Protein AF-A0A1C3XU85-F1 (afdb_monomer_lite)

Structure (mmCIF, N/CA/C/O backbone):
data_AF-A0A1C3XU85-F1
#
_entry.id   AF-A0A1C3XU85-F1
#
loop_
_atom_site.group_PDB
_atom_site.id
_atom_site.type_symbol
_atom_site.label_atom_id
_atom_site.label_alt_id
_atom_site.label_comp_id
_atom_site.label_asym_id
_atom_site.label_entity_id
_atom_site.label_seq_id
_atom_site.pdbx_PDB_ins_code
_atom_site.Cartn_x
_atom_site.Cartn_y
_atom_site.Cartn_z
_atom_site.occupancy
_atom_site.B_iso_or_equiv
_atom_site.auth_seq_id
_atom_site.auth_comp_id
_atom_site.auth_asym_id
_atom_site.auth_atom_id
_atom_site.pdbx_PDB_model_num
ATOM 1 N N . LYS A 1 1 ? 25.027 -16.346 -48.596 1.00 79.69 1 LYS A N 1
ATOM 2 C CA . LYS A 1 1 ? 24.834 -16.281 -47.128 1.00 79.69 1 LYS A CA 1
ATOM 3 C C . LYS A 1 1 ? 25.729 -15.177 -46.593 1.00 79.69 1 LYS A C 1
ATOM 5 O O . LYS A 1 1 ? 26.902 -15.163 -46.954 1.00 79.69 1 LYS A O 1
ATOM 10 N N . LEU A 1 2 ? 25.173 -14.253 -45.811 1.00 86.25 2 LEU A N 1
ATOM 11 C CA . LEU A 1 2 ? 25.972 -13.276 -45.077 1.00 86.25 2 LEU A CA 1
ATOM 12 C C . LEU A 1 2 ? 26.592 -13.961 -43.859 1.00 86.25 2 LEU A C 1
ATOM 14 O O . LEU A 1 2 ? 25.938 -14.757 -43.186 1.00 86.25 2 LEU A O 1
ATOM 18 N N . THR A 1 3 ? 27.862 -13.676 -43.616 1.00 86.00 3 THR A N 1
ATOM 19 C CA . THR A 1 3 ? 28.604 -14.120 -42.439 1.00 86.00 3 THR A CA 1
ATOM 20 C C . THR A 1 3 ? 29.067 -12.902 -41.663 1.00 86.00 3 THR A C 1
ATOM 22 O O . THR A 1 3 ? 29.549 -11.938 -42.267 1.00 86.00 3 THR A O 1
ATOM 25 N N . LEU A 1 4 ? 28.914 -12.963 -40.345 1.00 87.00 4 LEU A N 1
ATOM 26 C CA . LEU A 1 4 ? 29.416 -11.960 -39.420 1.00 87.00 4 LEU A CA 1
ATOM 27 C C . LEU A 1 4 ? 30.897 -12.222 -39.148 1.00 87.00 4 LEU A C 1
ATOM 29 O O . LEU A 1 4 ? 31.307 -13.359 -38.911 1.00 87.00 4 LEU A O 1
ATOM 33 N N . ARG A 1 5 ? 31.697 -11.165 -39.210 1.00 84.12 5 ARG A N 1
ATOM 34 C CA . ARG A 1 5 ? 33.089 -11.144 -38.771 1.00 84.12 5 ARG A CA 1
ATOM 35 C C . ARG A 1 5 ? 33.289 -9.928 -37.889 1.00 84.12 5 ARG A C 1
ATOM 37 O O . ARG A 1 5 ? 32.639 -8.913 -38.108 1.00 84.12 5 ARG A O 1
ATOM 44 N N . TYR A 1 6 ? 34.213 -10.019 -36.950 1.00 85.44 6 TYR A N 1
ATOM 45 C CA . TYR A 1 6 ? 34.612 -8.882 -36.138 1.00 85.44 6 TYR A CA 1
ATOM 46 C C . TYR A 1 6 ? 36.017 -8.429 -36.523 1.00 85.44 6 TYR A C 1
ATOM 48 O O . TYR A 1 6 ? 36.840 -9.230 -36.967 1.00 85.44 6 TYR A O 1
ATOM 56 N N . SER A 1 7 ? 36.254 -7.125 -36.438 1.00 81.56 7 SER A N 1
ATOM 57 C CA . SER A 1 7 ? 37.493 -6.475 -36.868 1.00 81.56 7 SER A CA 1
ATOM 58 C C . SER A 1 7 ? 37.782 -5.236 -36.011 1.00 81.56 7 SER A C 1
ATOM 60 O O . SER A 1 7 ? 37.009 -4.921 -35.109 1.00 81.56 7 SER A O 1
ATOM 62 N N . GLY A 1 8 ? 38.876 -4.522 -36.292 1.00 76.25 8 GLY A N 1
ATOM 63 C CA . GLY A 1 8 ? 39.270 -3.314 -35.555 1.00 76.25 8 GLY A CA 1
ATOM 64 C C . GLY A 1 8 ? 40.154 -3.600 -34.339 1.00 76.25 8 GLY A C 1
ATOM 65 O O . GLY A 1 8 ? 40.572 -4.738 -34.121 1.00 76.25 8 GLY A O 1
ATOM 66 N N . MET A 1 9 ? 40.463 -2.557 -33.563 1.00 65.62 9 MET A N 1
ATOM 67 C CA . MET A 1 9 ? 41.229 -2.707 -32.322 1.00 65.62 9 MET A CA 1
ATOM 68 C C . MET A 1 9 ? 40.412 -3.585 -31.361 1.00 65.62 9 MET A C 1
ATOM 70 O O . MET A 1 9 ? 39.220 -3.353 -31.177 1.00 65.62 9 MET A O 1
ATOM 74 N N . GLU A 1 10 ? 41.030 -4.654 -30.857 1.00 78.56 10 GLU A N 1
ATOM 75 C CA . GLU A 1 10 ? 40.409 -5.666 -29.983 1.00 78.56 10 GLU A CA 1
ATOM 76 C C . GLU A 1 10 ? 39.285 -6.534 -30.600 1.00 78.56 10 GLU A C 1
ATOM 78 O O . GLU A 1 10 ? 38.657 -7.295 -29.877 1.00 78.56 10 GLU A O 1
ATOM 83 N N . ASN A 1 11 ? 39.057 -6.517 -31.923 1.00 79.38 11 ASN A N 1
ATOM 84 C CA . ASN A 1 11 ? 38.016 -7.321 -32.599 1.00 79.38 11 ASN A CA 1
ATOM 85 C C . ASN A 1 11 ? 36.572 -7.065 -32.112 1.00 79.38 11 ASN A C 1
ATOM 87 O O . ASN A 1 11 ? 35.773 -7.996 -32.043 1.00 79.38 11 ASN A O 1
ATOM 91 N N . HIS A 1 12 ? 36.205 -5.814 -31.831 1.00 81.12 12 HIS A N 1
ATOM 92 C CA . HIS A 1 12 ? 34.843 -5.470 -31.391 1.00 81.12 12 HIS A CA 1
ATOM 93 C C . HIS A 1 12 ? 33.956 -4.850 -32.481 1.00 81.12 12 HIS A C 1
ATOM 95 O O . HIS A 1 12 ? 32.769 -4.647 -32.251 1.00 81.12 12 HIS A O 1
ATOM 101 N N . ILE A 1 13 ? 34.472 -4.573 -33.686 1.00 83.00 13 ILE A N 1
ATOM 102 C CA . ILE A 1 13 ? 33.687 -3.914 -34.743 1.00 83.00 13 ILE A CA 1
ATOM 103 C C . ILE A 1 13 ? 33.047 -4.967 -35.662 1.00 83.00 13 ILE A C 1
ATOM 105 O O . ILE A 1 13 ? 33.776 -5.606 -36.437 1.00 83.00 13 ILE A O 1
ATOM 109 N N . PRO A 1 14 ? 31.710 -5.146 -35.633 1.00 88.56 14 PRO A N 1
ATOM 110 C CA . PRO A 1 14 ? 31.025 -6.117 -36.476 1.00 88.56 14 PRO A CA 1
ATOM 111 C C . PRO A 1 14 ? 31.086 -5.716 -37.953 1.00 88.56 14 PRO A C 1
ATOM 113 O O . PRO A 1 14 ? 30.990 -4.545 -38.327 1.00 88.56 14 PRO A O 1
ATOM 116 N N . ARG A 1 15 ? 31.215 -6.710 -38.830 1.00 88.12 15 ARG A N 1
ATOM 117 C CA . ARG A 1 15 ? 31.188 -6.564 -40.285 1.00 88.12 15 ARG A CA 1
ATOM 118 C C . ARG A 1 15 ? 30.460 -7.743 -40.912 1.00 88.12 15 ARG A C 1
ATOM 120 O O . ARG A 1 15 ? 30.843 -8.899 -40.734 1.00 88.12 15 ARG A O 1
ATOM 127 N N . TYR A 1 16 ? 29.450 -7.446 -41.716 1.00 87.44 16 TYR A N 1
ATOM 128 C CA . TYR A 1 16 ? 28.737 -8.448 -42.495 1.00 87.44 16 TYR A CA 1
ATOM 129 C C . TYR A 1 16 ? 29.360 -8.542 -43.880 1.00 87.44 16 TYR A C 1
ATOM 131 O O . TYR A 1 16 ? 29.604 -7.535 -44.544 1.00 87.44 16 TYR A O 1
ATOM 139 N N . SER A 1 17 ? 29.635 -9.761 -44.332 1.00 88.38 17 SER A N 1
ATOM 140 C CA . SER A 1 17 ? 30.162 -10.002 -45.676 1.00 88.38 17 SER A CA 1
ATOM 141 C C . SER A 1 17 ? 29.571 -11.263 -46.280 1.00 88.38 17 SER A C 1
ATOM 143 O O . SER A 1 17 ? 29.308 -12.245 -45.584 1.00 88.38 17 SER A O 1
ATOM 145 N N . CYS A 1 18 ? 29.352 -11.250 -47.591 1.00 87.62 18 CYS A N 1
ATOM 146 C CA . CYS A 1 18 ? 29.046 -12.466 -48.326 1.00 87.62 18 CYS A CA 1
ATOM 147 C C . CYS A 1 18 ? 30.351 -13.218 -48.605 1.00 87.62 18 CYS A C 1
ATOM 149 O O . CYS A 1 18 ? 31.224 -12.734 -49.327 1.00 87.62 18 CYS A O 1
ATOM 151 N N . SER A 1 19 ? 30.480 -14.421 -48.053 1.00 81.81 19 SER A N 1
ATOM 152 C CA . SER A 1 19 ? 31.646 -15.285 -48.262 1.00 81.81 19 SER A CA 1
ATOM 153 C C . SER A 1 19 ? 31.502 -16.225 -49.463 1.00 81.81 19 SER A C 1
ATOM 155 O O . SER A 1 19 ? 32.457 -16.911 -49.798 1.00 81.81 19 SER A O 1
ATOM 157 N N . ARG A 1 20 ? 30.338 -16.256 -50.130 1.00 81.12 20 ARG A N 1
ATOM 158 C CA . ARG A 1 20 ? 30.001 -17.248 -51.169 1.00 81.12 20 ARG A CA 1
ATOM 159 C C . ARG A 1 20 ? 31.004 -17.257 -52.333 1.00 81.12 20 ARG A C 1
ATOM 161 O O . ARG A 1 20 ? 31.646 -18.269 -52.556 1.00 81.12 20 ARG A O 1
ATOM 168 N N . ALA A 1 21 ? 31.193 -16.128 -53.021 1.00 75.69 21 ALA A N 1
ATOM 169 C CA . ALA A 1 21 ? 32.119 -16.052 -54.161 1.00 75.69 21 ALA A CA 1
ATOM 170 C C . ALA A 1 21 ? 33.592 -16.253 -53.767 1.00 75.69 21 ALA A C 1
ATOM 172 O O . ALA A 1 21 ? 34.373 -16.787 -54.553 1.00 75.69 21 ALA A O 1
ATOM 173 N N . TRP A 1 22 ? 33.950 -15.864 -52.542 1.00 75.94 22 TRP A N 1
ATOM 174 C CA . TRP A 1 22 ? 35.288 -16.071 -51.996 1.00 75.94 22 TRP A CA 1
ATOM 175 C C . TRP A 1 22 ? 35.569 -17.551 -51.706 1.00 75.94 22 TRP A C 1
ATOM 177 O O . TRP A 1 22 ? 36.624 -18.051 -52.074 1.00 75.94 22 TRP A O 1
ATOM 187 N N . MET A 1 23 ? 34.616 -18.270 -51.106 1.00 78.81 23 MET A N 1
ATOM 188 C CA . MET A 1 23 ? 34.759 -19.700 -50.807 1.00 78.81 23 MET A CA 1
ATOM 189 C C . MET A 1 23 ? 34.657 -20.574 -52.057 1.00 78.81 23 MET A C 1
ATOM 191 O O . MET A 1 23 ? 35.396 -21.543 -52.172 1.00 78.81 23 MET A O 1
ATOM 195 N N . ASP A 1 24 ? 33.754 -20.235 -52.978 1.00 79.81 24 ASP A N 1
ATOM 196 C CA . ASP A 1 24 ? 33.467 -21.091 -54.129 1.00 79.81 24 ASP A CA 1
ATOM 197 C C . ASP A 1 24 ? 34.534 -20.938 -55.236 1.00 79.81 24 ASP A C 1
ATOM 199 O O . ASP A 1 24 ? 34.832 -21.913 -55.914 1.00 79.81 24 ASP A O 1
ATOM 203 N N . ASN A 1 25 ? 35.134 -19.747 -55.416 1.00 78.62 25 ASN A N 1
ATOM 204 C CA . ASN A 1 25 ? 36.043 -19.472 -56.546 1.00 78.62 25 ASN A CA 1
ATOM 205 C C . ASN A 1 25 ? 37.256 -18.574 -56.211 1.00 78.62 25 ASN A C 1
ATOM 207 O O . ASN A 1 25 ? 37.907 -18.070 -57.124 1.00 78.62 25 ASN A O 1
ATOM 211 N N . GLY A 1 26 ? 37.538 -18.282 -54.933 1.00 76.56 26 GLY A N 1
ATOM 212 C CA . GLY A 1 26 ? 38.604 -17.339 -54.548 1.00 76.56 26 GLY A CA 1
ATOM 213 C C . GLY A 1 26 ? 38.349 -15.885 -54.979 1.00 76.56 26 GLY A C 1
ATOM 214 O O . GLY A 1 26 ? 39.263 -15.064 -54.966 1.00 76.56 26 GLY A O 1
ATOM 215 N N . GLY A 1 27 ? 37.115 -15.564 -55.381 1.00 76.75 27 GLY A N 1
ATOM 216 C CA . GLY A 1 27 ? 36.731 -14.250 -55.890 1.00 76.75 27 GLY A CA 1
ATOM 217 C C . GLY A 1 27 ? 36.539 -13.199 -54.794 1.00 76.75 27 GLY A C 1
ATOM 218 O O . GLY A 1 27 ? 36.542 -13.492 -53.597 1.00 76.75 27 GLY A O 1
ATOM 219 N N . ALA A 1 28 ? 36.326 -11.948 -55.207 1.00 76.00 28 ALA A N 1
ATOM 220 C CA . ALA A 1 28 ? 36.016 -10.860 -54.284 1.00 76.00 28 ALA A CA 1
ATOM 221 C C . ALA A 1 28 ? 34.685 -11.093 -53.541 1.00 76.00 28 ALA A C 1
ATOM 223 O O . ALA A 1 28 ? 33.773 -11.766 -54.032 1.00 76.00 28 ALA A O 1
ATOM 224 N N . HIS A 1 29 ? 34.546 -10.496 -52.355 1.00 75.31 29 HIS A N 1
ATOM 225 C CA . HIS A 1 29 ? 33.273 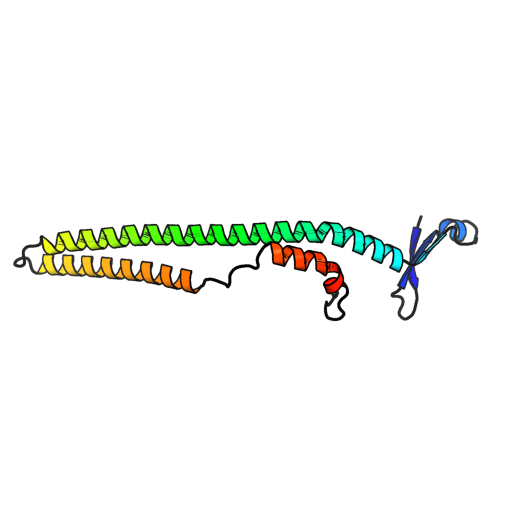-10.490 -51.636 1.00 75.31 29 HIS A CA 1
ATOM 226 C C . HIS A 1 29 ? 32.193 -9.776 -52.459 1.00 75.31 29 HIS A C 1
ATOM 228 O O . HIS A 1 29 ? 32.378 -8.633 -52.864 1.00 75.31 29 HIS A O 1
ATOM 234 N N . CYS A 1 30 ? 31.041 -10.426 -52.658 1.00 81.88 30 CYS A N 1
ATOM 235 C CA . CYS A 1 30 ? 29.935 -9.866 -53.450 1.00 81.88 30 CYS A CA 1
ATOM 236 C C . CYS A 1 30 ? 29.318 -8.614 -52.810 1.00 81.88 30 CYS A C 1
ATOM 238 O O . CYS A 1 30 ? 28.836 -7.728 -53.501 1.00 81.88 30 CYS A O 1
ATOM 240 N N . ILE A 1 31 ? 29.293 -8.576 -51.477 1.00 85.12 31 ILE A N 1
ATOM 241 C CA . ILE A 1 31 ? 28.856 -7.436 -50.674 1.00 85.12 31 ILE A CA 1
ATOM 242 C C . ILE A 1 31 ? 29.542 -7.520 -49.311 1.00 85.12 31 ILE A C 1
ATOM 244 O O . ILE A 1 31 ? 29.693 -8.615 -48.754 1.00 85.12 31 ILE A O 1
ATOM 248 N N . ALA A 1 32 ? 29.956 -6.374 -48.779 1.00 85.44 32 ALA A N 1
ATOM 249 C CA . ALA A 1 32 ? 30.438 -6.243 -47.413 1.00 85.44 32 ALA A CA 1
ATOM 250 C C . ALA A 1 32 ? 30.081 -4.861 -46.859 1.00 85.44 32 ALA A C 1
ATOM 252 O O . ALA A 1 32 ? 30.294 -3.857 -47.535 1.00 85.44 32 ALA A O 1
ATOM 253 N N . PHE A 1 33 ? 29.581 -4.805 -45.628 1.00 85.75 33 PHE A N 1
ATOM 254 C CA . PHE A 1 33 ? 29.237 -3.559 -44.942 1.00 85.75 33 PHE A CA 1
ATOM 255 C C . PHE A 1 33 ? 29.521 -3.666 -43.439 1.00 85.75 33 PHE A C 1
ATOM 257 O O . PHE A 1 33 ? 29.581 -4.762 -42.877 1.00 85.75 33 PHE A O 1
ATOM 264 N N . GLY A 1 34 ? 29.760 -2.521 -42.798 1.00 86.50 34 GLY A N 1
ATOM 265 C CA . GLY A 1 34 ? 29.975 -2.449 -41.350 1.00 86.50 34 GLY A CA 1
ATOM 266 C C . GLY A 1 34 ? 28.671 -2.675 -40.585 1.00 86.50 34 GLY A C 1
ATOM 267 O O . GLY A 1 34 ? 27.624 -2.204 -41.017 1.00 86.50 34 GLY A O 1
ATOM 268 N N . GLY A 1 35 ? 28.742 -3.392 -39.466 1.00 84.44 35 GLY A N 1
ATOM 269 C CA . GLY A 1 35 ? 27.592 -3.700 -38.616 1.00 84.44 35 GLY A CA 1
ATOM 270 C C . GLY A 1 35 ? 27.063 -2.494 -37.845 1.00 84.44 35 GLY A C 1
ATOM 271 O O . GLY A 1 35 ? 25.860 -2.410 -37.675 1.00 84.44 35 GLY A O 1
ATOM 272 N N . LEU A 1 36 ? 27.911 -1.504 -37.532 1.00 84.75 36 LEU A N 1
ATOM 273 C CA . LEU A 1 36 ? 27.517 -0.320 -36.750 1.00 84.75 36 LEU A CA 1
ATOM 274 C C . LEU A 1 36 ? 26.269 0.388 -37.299 1.00 84.75 36 LEU A C 1
ATOM 276 O O . LEU A 1 36 ? 25.343 0.653 -36.555 1.00 84.75 36 LEU A O 1
ATOM 280 N N . ARG A 1 37 ? 26.180 0.610 -38.618 1.00 82.69 37 ARG A N 1
ATOM 281 C CA . ARG A 1 37 ? 24.994 1.262 -39.209 1.00 82.69 37 ARG A CA 1
ATOM 282 C C . ARG A 1 37 ? 23.738 0.396 -39.205 1.00 82.69 37 ARG A C 1
ATOM 284 O O . ARG A 1 37 ? 22.639 0.922 -39.328 1.00 82.69 37 ARG A O 1
ATOM 291 N N . VAL A 1 38 ? 23.905 -0.923 -39.157 1.00 85.75 38 VAL A N 1
ATOM 292 C CA . VAL A 1 38 ? 22.779 -1.845 -38.991 1.00 85.75 38 VAL A CA 1
ATOM 293 C C . VAL A 1 38 ? 22.323 -1.835 -37.541 1.00 85.75 38 VAL A C 1
ATOM 295 O O . VAL A 1 38 ? 21.121 -1.785 -37.308 1.00 85.75 38 VAL A O 1
ATOM 298 N N . ASP A 1 39 ? 23.262 -1.812 -36.600 1.00 84.31 39 ASP A N 1
ATOM 299 C CA . ASP A 1 39 ? 22.971 -1.721 -35.173 1.00 84.31 39 ASP A CA 1
ATOM 300 C C . ASP A 1 39 ? 22.254 -0.396 -34.854 1.00 84.31 39 ASP A C 1
ATOM 302 O O . ASP A 1 39 ? 21.177 -0.440 -34.267 1.00 84.31 39 ASP A O 1
ATOM 306 N N . ASP A 1 40 ? 22.737 0.746 -35.369 1.00 85.44 40 ASP A N 1
ATOM 307 C CA . ASP A 1 40 ? 22.082 2.061 -35.235 1.00 85.44 40 ASP A CA 1
ATOM 308 C C . ASP A 1 40 ? 20.621 2.034 -35.727 1.00 85.44 40 ASP A C 1
ATOM 310 O O . ASP A 1 40 ? 19.711 2.528 -35.062 1.00 85.44 40 ASP A O 1
ATOM 314 N N . ALA A 1 41 ? 20.377 1.435 -36.900 1.00 88.19 41 ALA A N 1
ATOM 315 C CA . ALA A 1 41 ? 19.043 1.369 -37.499 1.00 88.19 41 ALA A CA 1
ATOM 316 C C . ALA A 1 41 ? 18.097 0.432 -36.729 1.00 88.19 41 ALA A C 1
ATOM 318 O O . ALA A 1 41 ? 16.895 0.693 -36.636 1.00 88.19 41 ALA A O 1
ATOM 319 N N . ILE A 1 42 ? 18.625 -0.669 -36.186 1.00 87.56 42 ILE A N 1
ATOM 320 C CA . ILE A 1 42 ? 17.866 -1.583 -35.327 1.00 87.56 42 ILE A CA 1
ATOM 321 C C . ILE A 1 42 ? 17.527 -0.891 -34.009 1.00 87.56 42 ILE A C 1
ATOM 323 O O . ILE A 1 42 ? 16.386 -0.983 -33.559 1.00 87.56 42 ILE A O 1
ATOM 327 N N . GLU A 1 43 ? 18.486 -0.190 -33.410 1.00 88.62 43 GLU A N 1
ATOM 328 C CA . GLU A 1 43 ? 18.293 0.553 -32.171 1.00 88.62 43 GLU A CA 1
ATOM 329 C C . GLU A 1 43 ? 17.221 1.635 -32.331 1.00 88.62 43 GLU A C 1
ATOM 331 O O . GLU A 1 43 ? 16.283 1.688 -31.538 1.00 88.62 43 GLU A O 1
ATOM 336 N N . GLU A 1 44 ? 17.293 2.448 -33.388 1.00 87.62 44 GLU A N 1
ATOM 337 C CA . GLU A 1 44 ? 16.296 3.486 -33.670 1.00 87.62 44 GLU A CA 1
ATOM 338 C C . GLU A 1 44 ? 14.885 2.893 -33.817 1.00 87.62 44 GLU A C 1
ATOM 340 O O . GLU A 1 44 ? 13.931 3.374 -33.196 1.00 87.62 44 GLU A O 1
ATOM 345 N N . ALA A 1 45 ? 14.753 1.803 -34.579 1.00 88.81 45 ALA A N 1
ATOM 346 C CA . ALA A 1 45 ? 13.479 1.113 -34.752 1.00 88.81 45 ALA A CA 1
ATOM 347 C C . ALA A 1 45 ? 12.958 0.518 -33.432 1.00 88.81 45 ALA A C 1
ATOM 349 O O . ALA A 1 45 ? 11.764 0.607 -33.138 1.00 88.81 45 ALA A O 1
ATOM 350 N N . LEU A 1 46 ? 13.843 -0.070 -32.622 1.00 87.19 46 LEU A N 1
ATOM 351 C CA . LEU A 1 46 ? 13.496 -0.665 -31.335 1.00 87.19 46 LEU A CA 1
ATOM 352 C C . LEU A 1 46 ? 13.020 0.406 -30.348 1.00 87.19 46 LEU A C 1
ATOM 354 O O . LEU A 1 46 ? 11.936 0.283 -29.778 1.00 87.19 46 LEU A O 1
ATOM 358 N N . LEU A 1 47 ? 13.797 1.475 -30.173 1.00 85.94 47 LEU A N 1
ATOM 359 C CA . LEU A 1 47 ? 13.477 2.559 -29.247 1.00 85.94 47 LEU A CA 1
ATOM 360 C C . LEU A 1 47 ? 12.203 3.306 -29.664 1.00 85.94 47 LEU A C 1
ATOM 362 O O . LEU A 1 47 ? 11.404 3.670 -28.797 1.00 85.94 47 LEU A O 1
ATOM 366 N N . GLY A 1 48 ? 11.959 3.452 -30.972 1.00 84.00 48 GLY A N 1
ATOM 367 C CA . GLY A 1 48 ? 10.721 4.025 -31.507 1.00 84.00 48 GLY A CA 1
ATOM 368 C C . GLY A 1 48 ? 9.458 3.241 -31.127 1.00 84.00 48 GLY A C 1
ATOM 369 O O . GLY A 1 48 ? 8.395 3.836 -30.950 1.00 84.00 48 GLY A O 1
ATOM 370 N N . VAL A 1 49 ? 9.566 1.920 -30.943 1.00 85.50 49 VAL A N 1
ATOM 371 C CA . VAL A 1 49 ? 8.446 1.054 -30.530 1.00 85.50 49 VAL A CA 1
ATOM 372 C C . VAL A 1 49 ? 8.362 0.917 -29.008 1.00 85.50 49 VAL A C 1
ATOM 374 O O . VAL A 1 49 ? 7.271 0.965 -28.434 1.00 85.50 49 VAL A O 1
ATOM 377 N N . VAL A 1 50 ? 9.505 0.752 -28.337 1.00 83.06 50 VAL A N 1
ATOM 378 C CA . VAL A 1 50 ? 9.565 0.491 -26.893 1.00 83.06 50 VAL A CA 1
ATOM 379 C C . VAL A 1 50 ? 9.155 1.714 -26.079 1.00 83.06 50 VAL A C 1
ATOM 381 O O . VAL A 1 50 ? 8.465 1.545 -25.078 1.00 83.06 50 VAL A O 1
ATOM 384 N N . GLY A 1 51 ? 9.504 2.934 -26.501 1.00 81.88 51 GLY A N 1
ATOM 385 C CA . GLY A 1 51 ? 9.178 4.160 -25.761 1.00 81.88 51 GLY A CA 1
ATOM 386 C C . GLY A 1 51 ? 7.683 4.292 -25.426 1.00 81.88 51 GLY A C 1
ATOM 387 O O . GLY A 1 51 ? 7.330 4.324 -24.244 1.00 81.88 51 GLY A O 1
ATOM 388 N N . PRO A 1 52 ? 6.778 4.304 -26.423 1.00 81.25 52 PRO A N 1
ATOM 389 C CA . PRO A 1 52 ? 5.336 4.367 -26.180 1.00 81.25 52 PRO A CA 1
ATOM 390 C C . PRO A 1 52 ? 4.802 3.176 -25.370 1.00 81.25 52 PRO A C 1
ATOM 392 O O . PRO A 1 52 ? 3.990 3.359 -24.461 1.00 81.25 52 PRO A O 1
ATOM 395 N N . GLY A 1 53 ? 5.285 1.961 -25.657 1.00 84.00 53 GLY A N 1
ATOM 396 C CA . GLY A 1 53 ? 4.888 0.753 -24.927 1.00 84.00 53 GLY A CA 1
ATOM 397 C C . GLY A 1 53 ? 5.275 0.800 -23.446 1.00 84.00 53 GLY A C 1
ATOM 398 O O . GLY A 1 53 ? 4.475 0.439 -22.582 1.00 84.00 53 GLY A O 1
ATOM 399 N N . ALA A 1 54 ? 6.464 1.318 -23.138 1.00 82.25 54 ALA A N 1
ATOM 400 C CA . ALA A 1 54 ? 6.953 1.493 -21.777 1.00 82.25 54 ALA A CA 1
ATOM 401 C C . ALA A 1 54 ? 6.109 2.507 -20.990 1.00 82.25 54 ALA A C 1
ATOM 403 O O . ALA A 1 54 ? 5.814 2.264 -19.822 1.00 82.25 54 ALA A O 1
ATOM 404 N N . VAL A 1 55 ? 5.651 3.598 -21.620 1.00 84.50 55 VAL A N 1
ATOM 405 C CA . VAL A 1 55 ? 4.760 4.583 -20.972 1.00 84.50 55 VAL A CA 1
ATOM 406 C C . VAL A 1 55 ? 3.423 3.954 -20.599 1.00 84.50 55 VAL A C 1
ATOM 408 O O . VAL A 1 55 ? 2.953 4.138 -19.474 1.00 84.50 55 VAL A O 1
ATOM 411 N N . VAL A 1 56 ? 2.816 3.196 -21.516 1.00 86.31 56 VAL A N 1
ATOM 412 C CA . VAL A 1 56 ? 1.543 2.507 -21.261 1.00 86.31 56 VAL A CA 1
ATOM 413 C C . VAL A 1 56 ? 1.708 1.484 -20.140 1.00 86.31 56 VAL A C 1
ATOM 415 O O . VAL A 1 56 ? 0.916 1.477 -19.199 1.00 86.31 56 VAL A O 1
ATOM 418 N N . ALA A 1 57 ? 2.762 0.668 -20.193 1.00 87.19 57 ALA A N 1
ATOM 419 C CA . ALA A 1 57 ? 3.043 -0.338 -19.174 1.00 87.19 57 ALA A CA 1
ATOM 420 C C . ALA A 1 57 ? 3.302 0.287 -17.793 1.00 87.19 57 ALA A C 1
ATOM 422 O O . ALA A 1 57 ? 2.714 -0.149 -16.803 1.00 87.19 57 ALA A O 1
ATOM 423 N N . ALA A 1 58 ? 4.127 1.335 -17.719 1.00 84.88 58 ALA A N 1
ATOM 424 C CA . ALA A 1 58 ? 4.422 2.043 -16.476 1.00 84.88 58 ALA A CA 1
ATOM 425 C C . ALA A 1 58 ? 3.163 2.696 -15.885 1.00 84.88 58 ALA A C 1
ATOM 427 O O . ALA A 1 58 ? 2.918 2.600 -14.683 1.00 84.88 58 ALA A O 1
ATOM 428 N N . SER A 1 59 ? 2.332 3.302 -16.737 1.00 85.56 59 SER A N 1
ATOM 429 C CA . SER A 1 59 ? 1.071 3.932 -16.328 1.00 85.56 59 SER A CA 1
ATOM 430 C C . SER A 1 59 ? 0.058 2.900 -15.819 1.00 85.56 59 SER A C 1
ATOM 432 O O . SER A 1 59 ? -0.557 3.105 -14.774 1.00 85.56 59 SER A O 1
ATOM 434 N N . ALA A 1 60 ? -0.078 1.759 -16.500 1.00 89.19 60 ALA A N 1
ATOM 435 C CA . ALA A 1 60 ? -0.936 0.657 -16.063 1.00 89.19 60 ALA A CA 1
ATOM 436 C C . ALA A 1 60 ? -0.451 0.043 -14.739 1.00 89.19 60 ALA A C 1
ATOM 438 O O . ALA A 1 60 ? -1.252 -0.213 -13.840 1.00 89.19 60 ALA A O 1
ATOM 439 N N . ALA A 1 61 ? 0.862 -0.144 -14.579 1.00 88.75 61 ALA A N 1
ATOM 440 C CA . ALA A 1 61 ? 1.452 -0.632 -13.336 1.00 88.75 61 ALA A CA 1
ATOM 441 C C . ALA A 1 61 ? 1.220 0.343 -12.170 1.00 88.75 61 ALA A C 1
ATOM 443 O O . ALA A 1 61 ? 0.853 -0.082 -11.072 1.00 88.75 61 ALA A O 1
ATOM 444 N N . ALA A 1 62 ? 1.381 1.647 -12.417 1.00 86.12 62 ALA A N 1
ATOM 445 C CA . ALA A 1 62 ? 1.096 2.704 -11.455 1.00 86.12 62 ALA A CA 1
ATOM 446 C C . ALA A 1 62 ? -0.375 2.690 -11.017 1.00 86.12 62 ALA A C 1
ATOM 448 O O . ALA A 1 62 ? -0.663 2.741 -9.821 1.00 86.12 62 ALA A O 1
ATOM 449 N N . GLN A 1 63 ? -1.296 2.577 -11.974 1.00 88.12 63 GLN A N 1
ATOM 450 C CA . GLN A 1 63 ? -2.728 2.503 -11.706 1.00 88.12 63 GLN A CA 1
ATOM 451 C C . GLN A 1 63 ? -3.087 1.247 -10.900 1.00 88.12 63 GLN A C 1
ATOM 453 O O . GLN A 1 63 ? -3.711 1.352 -9.848 1.00 88.12 63 GLN A O 1
ATOM 458 N N . GLY A 1 64 ? -2.601 0.070 -11.304 1.00 90.62 64 GLY A N 1
ATOM 459 C CA . GLY A 1 64 ? -2.843 -1.174 -10.567 1.00 90.62 64 GLY A CA 1
ATOM 460 C C . GLY A 1 64 ? -2.214 -1.195 -9.166 1.00 90.62 64 GLY A C 1
ATOM 461 O O . GLY A 1 64 ? -2.697 -1.883 -8.264 1.00 90.62 64 GLY A O 1
ATOM 462 N N . ALA A 1 65 ? -1.129 -0.451 -8.934 1.00 89.12 65 ALA A N 1
ATOM 463 C CA . ALA A 1 65 ? -0.585 -0.249 -7.591 1.00 89.12 65 ALA A CA 1
ATOM 464 C C . ALA A 1 65 ? -1.504 0.626 -6.722 1.00 89.12 65 ALA A C 1
ATOM 466 O O . ALA A 1 65 ? -1.725 0.284 -5.560 1.00 89.12 65 ALA A O 1
ATOM 467 N N . ARG A 1 66 ? -2.070 1.706 -7.285 1.00 88.62 66 ARG A N 1
ATOM 468 C CA . ARG A 1 66 ? -3.060 2.557 -6.600 1.00 88.62 66 ARG A CA 1
ATOM 469 C C . ARG A 1 66 ? -4.312 1.760 -6.242 1.00 88.62 66 ARG 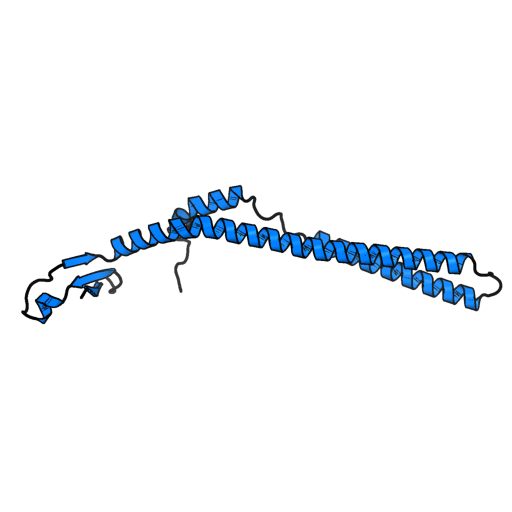A C 1
ATOM 471 O O . ARG A 1 66 ? -4.670 1.704 -5.076 1.00 88.62 66 ARG A O 1
ATOM 478 N N . GLU A 1 67 ? -4.887 1.039 -7.198 1.00 92.44 67 GLU A N 1
ATOM 479 C CA . GLU A 1 67 ? -6.111 0.257 -6.981 1.00 92.44 67 GLU A CA 1
ATOM 480 C C . GLU A 1 67 ? -5.956 -0.801 -5.885 1.00 92.44 67 GLU A C 1
ATOM 482 O O . GLU A 1 67 ? -6.794 -0.896 -4.992 1.00 92.44 67 GLU A O 1
ATOM 487 N N . ARG A 1 68 ? -4.864 -1.580 -5.900 1.00 91.56 68 ARG A N 1
ATOM 488 C CA . ARG A 1 68 ? -4.594 -2.569 -4.839 1.00 91.56 68 ARG A CA 1
ATOM 489 C C . ARG A 1 68 ? -4.493 -1.920 -3.467 1.00 91.56 68 ARG A C 1
ATOM 491 O O . ARG A 1 68 ? -4.920 -2.493 -2.470 1.00 91.56 68 ARG A O 1
ATOM 498 N N . ARG A 1 69 ? -3.914 -0.728 -3.407 1.00 90.44 69 ARG A N 1
ATOM 499 C CA . ARG A 1 69 ? -3.784 0.010 -2.162 1.00 90.44 69 ARG A CA 1
ATOM 500 C C . ARG A 1 69 ? -5.129 0.546 -1.674 1.00 90.44 69 ARG A C 1
ATOM 502 O O . ARG A 1 69 ? -5.414 0.429 -0.482 1.00 90.44 69 ARG A O 1
ATOM 509 N N . ASP A 1 70 ? -5.927 1.110 -2.571 1.00 92.69 70 ASP A N 1
ATOM 510 C CA . ASP A 1 70 ? -7.261 1.618 -2.256 1.00 92.69 70 ASP A CA 1
ATOM 511 C C . ASP A 1 70 ? -8.140 0.476 -1.735 1.00 92.69 70 ASP A C 1
ATOM 513 O O . ASP A 1 70 ? -8.780 0.613 -0.698 1.00 92.69 70 ASP A O 1
ATOM 517 N N . GLN A 1 71 ? -8.044 -0.712 -2.343 1.00 96.06 71 GLN A N 1
ATOM 518 C CA . GLN A 1 71 ? -8.708 -1.925 -1.852 1.00 96.06 71 GLN A CA 1
ATOM 519 C C . GLN A 1 71 ? -8.305 -2.289 -0.414 1.00 96.06 71 GLN A C 1
ATOM 521 O O . GLN A 1 71 ? -9.171 -2.634 0.393 1.00 96.06 71 GLN A O 1
ATOM 526 N N . VAL A 1 72 ? -7.012 -2.207 -0.071 1.00 95.88 72 VAL A N 1
ATOM 527 C CA . VAL A 1 72 ? -6.533 -2.440 1.306 1.00 95.88 72 VAL A CA 1
ATOM 528 C C . VAL A 1 72 ? -7.097 -1.388 2.260 1.00 95.88 72 VAL A C 1
ATOM 530 O O . VAL A 1 72 ? -7.599 -1.734 3.329 1.00 95.88 72 VAL A O 1
ATOM 533 N N . ARG A 1 73 ? -7.066 -0.110 1.870 1.00 96.00 73 ARG A N 1
ATOM 534 C CA . ARG A 1 73 ? -7.595 0.993 2.681 1.00 96.00 73 ARG A CA 1
ATOM 535 C C . ARG A 1 73 ? -9.101 0.849 2.912 1.00 96.00 73 ARG A C 1
ATOM 537 O O . ARG A 1 73 ? -9.580 1.096 4.019 1.00 96.00 73 ARG A O 1
ATOM 544 N N . ASP A 1 74 ? -9.848 0.433 1.898 1.00 97.69 74 ASP A N 1
ATOM 545 C CA . ASP A 1 74 ? -11.292 0.216 1.986 1.00 97.69 74 ASP A CA 1
ATOM 546 C C . ASP A 1 74 ? -11.638 -0.986 2.864 1.00 97.69 74 ASP A C 1
ATOM 548 O O . ASP A 1 74 ? -12.588 -0.925 3.644 1.00 97.69 74 ASP A O 1
ATOM 552 N N . ALA A 1 75 ? -10.855 -2.067 2.789 1.00 97.94 75 ALA A N 1
ATOM 553 C CA . ALA A 1 75 ? -10.994 -3.195 3.703 1.00 97.94 75 ALA A CA 1
ATOM 554 C C . ALA A 1 75 ? -10.766 -2.761 5.160 1.00 97.94 75 ALA A C 1
ATOM 556 O O . ALA A 1 75 ? -11.638 -2.986 5.995 1.00 97.94 75 ALA A O 1
ATOM 557 N N . LEU A 1 76 ? -9.675 -2.039 5.437 1.00 97.75 76 LEU A N 1
ATOM 558 C CA . LEU A 1 76 ? -9.397 -1.502 6.773 1.00 97.75 76 LEU A CA 1
ATOM 559 C C . LEU A 1 76 ? -10.488 -0.538 7.260 1.00 97.75 76 LEU A C 1
ATOM 561 O O . LEU A 1 76 ? -10.826 -0.532 8.440 1.00 97.75 76 LEU A O 1
ATOM 565 N N . SER A 1 77 ? -11.065 0.262 6.361 1.00 98.06 77 SER A N 1
ATOM 566 C CA . SER A 1 77 ? -12.156 1.182 6.704 1.00 98.06 77 SER A CA 1
ATOM 567 C C . SER A 1 77 ? -13.419 0.432 7.134 1.00 98.06 77 SER A C 1
ATOM 569 O O . SER A 1 77 ? -14.047 0.815 8.120 1.00 98.06 77 SER A O 1
ATOM 571 N N . ARG A 1 78 ? -13.763 -0.665 6.444 1.00 98.56 78 ARG A N 1
ATOM 572 C CA . ARG A 1 78 ? -14.873 -1.548 6.841 1.00 98.56 78 ARG A CA 1
ATOM 573 C C . ARG A 1 78 ? -14.596 -2.249 8.170 1.00 98.56 78 ARG A C 1
ATOM 575 O O . ARG A 1 78 ? -15.491 -2.333 9.009 1.00 98.56 78 ARG A O 1
ATOM 582 N N . ASP A 1 79 ? -13.363 -2.700 8.390 1.00 98.25 79 ASP A N 1
ATOM 583 C CA . ASP A 1 79 ? -12.958 -3.306 9.662 1.00 98.25 79 ASP A CA 1
ATOM 584 C C . ASP A 1 79 ? -13.076 -2.302 10.820 1.00 98.25 79 ASP A C 1
ATOM 586 O O . ASP A 1 79 ? -13.560 -2.650 11.898 1.00 98.25 79 ASP A O 1
ATOM 590 N N . LEU A 1 80 ? -12.703 -1.037 10.593 1.00 98.69 80 LEU A N 1
ATOM 591 C CA . LEU A 1 80 ? -12.830 0.025 11.592 1.00 98.69 80 LEU A CA 1
ATOM 592 C C . LEU A 1 80 ? -14.297 0.315 11.920 1.00 98.69 80 LEU A C 1
ATOM 594 O O . LEU A 1 80 ? -14.642 0.487 13.089 1.00 98.69 80 LEU A O 1
ATOM 598 N N . GLU A 1 81 ? -15.167 0.361 10.910 1.00 98.62 81 GLU A N 1
ATOM 599 C CA . GLU A 1 81 ? -16.609 0.524 11.106 1.00 98.62 81 GLU A CA 1
ATOM 600 C C . GLU A 1 81 ? -17.182 -0.615 11.962 1.00 98.62 81 GLU A C 1
ATOM 602 O O . GLU A 1 81 ? -17.867 -0.360 12.958 1.00 98.62 81 GLU A O 1
ATOM 607 N N . ALA A 1 82 ? -16.831 -1.864 11.646 1.00 98.50 82 ALA A N 1
ATOM 608 C CA . ALA A 1 82 ? -17.249 -3.031 12.417 1.00 98.50 82 ALA A CA 1
ATOM 609 C C . ALA A 1 82 ? -16.721 -2.999 13.864 1.00 98.50 82 ALA A C 1
ATOM 611 O O . ALA A 1 82 ? -17.472 -3.282 14.804 1.00 98.50 82 ALA A O 1
ATOM 612 N N . ALA A 1 83 ? -15.457 -2.613 14.068 1.00 98.44 83 ALA A N 1
ATOM 613 C CA . ALA A 1 83 ? -14.851 -2.498 15.393 1.00 98.44 83 ALA A CA 1
ATOM 614 C C . ALA A 1 83 ? -15.512 -1.395 16.236 1.00 98.44 83 ALA A C 1
ATOM 616 O O . ALA A 1 83 ? -15.836 -1.618 17.406 1.00 98.44 83 ALA A O 1
ATOM 617 N N . ARG A 1 84 ? -15.791 -0.230 15.637 1.00 98.50 84 ARG A N 1
ATOM 618 C CA . ARG A 1 84 ? -16.511 0.875 16.292 1.00 98.50 84 ARG A CA 1
ATOM 619 C C . ARG A 1 84 ? -17.931 0.473 16.669 1.00 98.50 84 ARG A C 1
ATOM 621 O O . ARG A 1 84 ? -18.357 0.728 17.793 1.00 98.50 84 ARG A O 1
ATOM 628 N N . TYR A 1 85 ? -18.635 -0.218 15.775 1.00 98.56 85 TYR A N 1
ATOM 629 C CA . TYR A 1 85 ? -19.959 -0.757 16.073 1.00 98.56 85 TYR A CA 1
ATOM 630 C C . TYR A 1 85 ? -19.924 -1.761 17.237 1.00 98.56 85 TYR A C 1
ATOM 632 O O . TYR A 1 85 ? -20.778 -1.722 18.124 1.00 98.56 85 TYR A O 1
ATOM 640 N N . ALA A 1 86 ? -18.926 -2.649 17.278 1.00 98.38 86 ALA A N 1
ATOM 641 C CA . ALA A 1 86 ? -18.765 -3.601 18.373 1.00 98.38 86 ALA A CA 1
ATOM 642 C C . ALA A 1 86 ? -18.478 -2.908 19.716 1.00 98.38 86 ALA A C 1
ATOM 644 O O . ALA A 1 86 ? -19.042 -3.315 20.736 1.00 98.38 86 ALA A O 1
ATOM 645 N N . ALA A 1 87 ? -17.649 -1.860 19.717 1.00 98.50 87 ALA A N 1
ATOM 646 C CA . ALA A 1 87 ? -17.366 -1.055 20.902 1.00 98.50 87 ALA A CA 1
ATOM 647 C C . ALA A 1 87 ? -18.618 -0.333 21.413 1.00 98.50 87 ALA A C 1
ATOM 649 O O . ALA A 1 87 ? -18.923 -0.420 22.601 1.00 98.50 87 ALA A O 1
ATOM 650 N N . ASP A 1 88 ? -19.386 0.294 20.522 1.00 98.50 88 ASP A N 1
ATOM 651 C CA . ASP A 1 88 ? -20.645 0.957 20.870 1.00 98.50 88 ASP A CA 1
ATOM 652 C C . ASP A 1 88 ? -21.690 -0.035 21.410 1.00 98.50 88 ASP A C 1
ATOM 654 O O . ASP A 1 88 ? -22.344 0.205 22.427 1.00 98.50 88 ASP A O 1
ATOM 658 N N . ARG A 1 89 ? -21.801 -1.220 20.799 1.00 98.38 89 ARG A N 1
ATOM 659 C CA . ARG A 1 89 ? -22.673 -2.284 21.308 1.00 98.38 89 ARG A CA 1
ATOM 660 C C . ARG A 1 89 ? -22.253 -2.753 22.703 1.00 98.38 89 ARG A C 1
ATOM 662 O O . ARG A 1 89 ? -23.123 -2.984 23.541 1.00 98.38 89 ARG A O 1
ATOM 669 N N . ALA A 1 90 ? -20.954 -2.933 22.948 1.00 97.94 90 ALA A N 1
ATOM 670 C CA . ALA A 1 90 ? -20.440 -3.331 24.258 1.00 97.94 90 ALA A CA 1
ATOM 671 C C . ALA A 1 90 ? -20.683 -2.241 25.313 1.00 97.94 90 ALA A C 1
ATOM 673 O O . ALA A 1 90 ? -21.099 -2.562 26.424 1.00 97.94 90 ALA A O 1
ATOM 674 N N . PHE A 1 91 ? -20.524 -0.969 24.938 1.00 98.12 91 PHE A N 1
ATOM 675 C CA . PHE A 1 91 ? -20.857 0.169 25.790 1.00 98.12 91 PHE A CA 1
ATOM 676 C C . PHE A 1 91 ? -22.331 0.153 26.202 1.00 98.12 91 PHE A C 1
ATOM 678 O O . PHE A 1 91 ? -22.625 0.180 27.390 1.00 98.12 91 PHE A O 1
ATOM 685 N N . ARG A 1 92 ? -23.263 -0.005 25.252 1.00 98.19 92 ARG A N 1
ATOM 686 C CA . ARG A 1 92 ? -24.703 -0.088 25.564 1.00 98.19 92 ARG A CA 1
ATOM 687 C C . ARG A 1 92 ? -25.054 -1.250 26.501 1.00 98.19 92 ARG A C 1
ATOM 689 O O . ARG A 1 92 ? -25.999 -1.146 27.273 1.00 98.19 92 ARG A O 1
ATOM 696 N N . GLN A 1 93 ? -24.320 -2.363 26.432 1.00 96.12 93 GLN A N 1
ATOM 697 C CA . GLN A 1 93 ? -24.500 -3.486 27.361 1.00 96.12 93 GLN A CA 1
ATOM 698 C C . GLN A 1 93 ? -23.999 -3.155 28.767 1.00 96.12 93 GLN A C 1
ATOM 700 O O . GLN A 1 93 ? -24.665 -3.506 29.735 1.00 96.12 93 GLN A O 1
ATOM 705 N N . TYR A 1 94 ? -22.843 -2.499 28.865 1.00 96.44 94 TYR A N 1
ATOM 706 C CA . TYR A 1 94 ? -22.284 -2.030 30.129 1.00 96.44 94 TYR A CA 1
ATOM 707 C C . TYR A 1 94 ? -23.177 -0.965 30.785 1.00 96.44 94 TYR A C 1
ATOM 709 O O . TYR A 1 94 ? -23.506 -1.095 31.958 1.00 96.44 94 TYR A O 1
ATOM 717 N N . ASP A 1 95 ? -23.640 0.022 30.017 1.00 96.69 95 ASP A N 1
ATOM 718 C CA . ASP A 1 95 ? -24.494 1.122 30.488 1.00 96.69 95 ASP A CA 1
ATOM 719 C C . ASP A 1 95 ? -25.858 0.636 31.013 1.00 96.69 95 ASP A C 1
ATOM 721 O O . ASP A 1 95 ? -26.405 1.179 31.968 1.00 96.69 95 ASP A O 1
ATOM 725 N N . ALA A 1 96 ? -26.388 -0.449 30.438 1.00 95.88 96 ALA A N 1
ATOM 726 C CA . ALA A 1 96 ? -27.630 -1.074 30.888 1.00 95.88 96 ALA A CA 1
ATOM 727 C C . ALA A 1 96 ? -27.466 -2.011 32.105 1.00 95.88 96 ALA A C 1
ATOM 729 O O . ALA A 1 96 ? -28.466 -2.541 32.599 1.00 95.88 96 ALA A O 1
ATOM 730 N N . ALA A 1 97 ? -26.240 -2.285 32.565 1.00 94.31 97 ALA A N 1
ATOM 731 C CA . ALA A 1 97 ? -25.994 -3.221 33.658 1.00 94.31 97 ALA A CA 1
ATOM 732 C C . ALA A 1 97 ? -26.313 -2.599 35.028 1.00 94.31 97 ALA A C 1
ATOM 734 O O . ALA A 1 97 ? -25.938 -1.467 35.318 1.00 94.31 97 ALA A O 1
ATOM 735 N N . ASP A 1 98 ? -26.961 -3.368 35.908 1.00 93.38 98 ASP A N 1
ATOM 736 C CA . ASP A 1 98 ? -27.210 -2.947 37.291 1.00 93.38 98 ASP A CA 1
ATOM 737 C C . ASP A 1 98 ? -25.881 -2.848 38.076 1.00 93.38 98 ASP A C 1
ATOM 739 O O . ASP A 1 98 ? -25.188 -3.866 38.215 1.00 93.38 98 ASP A O 1
ATOM 743 N N . PRO A 1 99 ? -25.529 -1.676 38.645 1.00 87.25 99 PRO A N 1
ATOM 744 C CA . PRO A 1 99 ? -24.314 -1.493 39.443 1.00 87.25 99 PRO A CA 1
ATOM 745 C C . PRO A 1 99 ? -24.200 -2.424 40.660 1.00 87.25 99 PRO A C 1
ATOM 747 O O . PRO A 1 99 ? -23.093 -2.680 41.146 1.00 87.25 99 PRO A O 1
ATOM 750 N N . ALA A 1 100 ? -25.320 -2.947 41.173 1.00 93.12 100 ALA A N 1
ATOM 751 C CA . ALA A 1 100 ? -25.315 -3.930 42.253 1.00 93.12 100 ALA A CA 1
ATOM 752 C C . ALA A 1 100 ? -24.678 -5.265 41.817 1.00 93.12 100 ALA A C 1
ATOM 754 O O . ALA A 1 100 ? -24.060 -5.955 42.632 1.00 93.12 100 ALA A O 1
ATOM 755 N N . ASN A 1 101 ? -24.730 -5.596 40.521 1.00 94.19 101 ASN A N 1
ATOM 756 C CA . ASN A 1 101 ? -24.149 -6.805 39.937 1.00 94.19 101 ASN A CA 1
ATOM 757 C C . ASN A 1 101 ? -22.671 -6.601 39.567 1.00 94.19 101 ASN A C 1
ATOM 759 O O . ASN A 1 101 ? -22.274 -6.739 38.410 1.00 94.19 101 ASN A O 1
ATOM 763 N N . ARG A 1 102 ? -21.834 -6.298 40.569 1.00 93.62 102 ARG A N 1
ATOM 764 C CA . ARG A 1 102 ? -20.429 -5.873 40.388 1.00 93.62 102 ARG A CA 1
ATOM 765 C C . ARG A 1 102 ? -19.590 -6.784 39.484 1.00 93.62 102 ARG A C 1
ATOM 767 O O . ARG A 1 102 ? -18.820 -6.276 38.681 1.00 93.62 102 ARG A O 1
ATOM 774 N N . LEU A 1 103 ? -19.751 -8.107 39.586 1.00 96.12 103 LEU A N 1
ATOM 775 C CA . LEU A 1 103 ? -19.021 -9.065 38.740 1.00 96.12 103 LEU A CA 1
ATOM 776 C C . LEU A 1 103 ? -19.431 -8.966 37.261 1.00 96.12 103 LEU A C 1
ATOM 778 O O . LEU A 1 103 ? -18.584 -9.020 36.372 1.00 96.12 103 LEU A O 1
ATOM 782 N N . VAL A 1 104 ? -20.729 -8.790 36.998 1.00 95.94 104 VAL A N 1
ATOM 783 C CA . VAL A 1 104 ? -21.258 -8.622 35.637 1.00 95.94 104 VAL A CA 1
ATOM 784 C C . VAL A 1 104 ? -20.791 -7.288 35.062 1.00 95.94 104 VAL A C 1
ATOM 786 O O . VAL A 1 104 ? -20.304 -7.254 33.935 1.00 95.94 104 VAL A O 1
ATOM 789 N N . ALA A 1 105 ? -20.869 -6.214 35.853 1.00 95.44 105 ALA A N 1
ATOM 790 C CA . ALA A 1 105 ? -20.380 -4.897 35.461 1.00 95.44 105 ALA A CA 1
ATOM 791 C C . ALA A 1 105 ? -18.883 -4.932 35.103 1.00 95.44 105 ALA A C 1
ATOM 793 O O . ALA A 1 105 ? -18.512 -4.450 34.036 1.00 95.44 105 ALA A O 1
ATOM 794 N N . SER A 1 106 ? -18.045 -5.588 35.918 1.00 95.88 106 SER A N 1
ATOM 795 C CA . SER A 1 106 ? -16.606 -5.702 35.638 1.00 95.88 106 SER A CA 1
ATOM 796 C C . SER A 1 106 ? -16.291 -6.497 34.366 1.00 95.88 106 SER A C 1
ATOM 798 O O . SER A 1 106 ? -15.375 -6.139 33.630 1.00 95.88 106 SER A O 1
ATOM 800 N N . GLU A 1 107 ? -17.049 -7.557 34.062 1.00 97.19 107 GLU A N 1
ATOM 801 C CA . GLU A 1 107 ? -16.821 -8.325 32.829 1.00 97.19 107 GLU A CA 1
ATOM 802 C C . GLU A 1 107 ? -17.284 -7.550 31.587 1.00 97.19 107 GLU A C 1
ATOM 804 O O . GLU A 1 107 ? -16.622 -7.575 30.547 1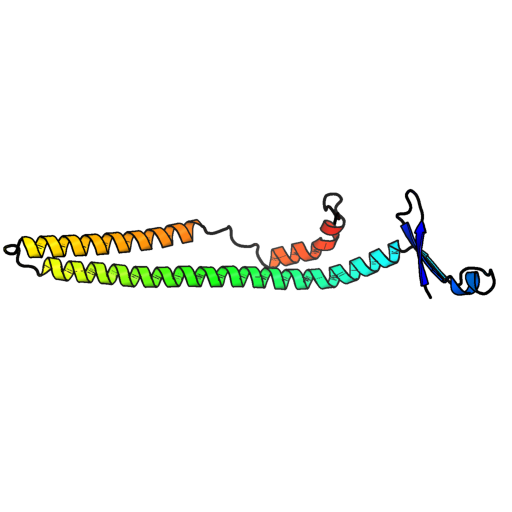.00 97.19 107 GLU A O 1
ATOM 809 N N . LEU A 1 108 ? -18.404 -6.826 31.683 1.00 97.56 108 LEU A N 1
ATOM 810 C CA . LEU A 1 108 ? -18.892 -5.973 30.598 1.00 97.56 108 LEU A CA 1
ATOM 811 C C . LEU A 1 108 ? -17.947 -4.800 30.330 1.00 97.56 108 LEU A C 1
ATOM 813 O O . LEU A 1 108 ? -17.670 -4.508 29.166 1.00 97.56 108 LEU A O 1
ATOM 817 N N . GLU A 1 109 ? -17.391 -4.193 31.378 1.00 96.88 109 GLU A N 1
ATOM 818 C CA . GLU A 1 109 ? -16.339 -3.183 31.267 1.00 96.88 109 GLU A CA 1
ATOM 819 C C . GLU A 1 109 ? -15.092 -3.761 30.583 1.00 96.88 109 GLU A C 1
ATOM 821 O O . GLU A 1 109 ? -14.602 -3.200 29.603 1.00 96.88 109 GLU A O 1
ATOM 826 N N . ALA A 1 110 ? -14.612 -4.933 31.017 1.00 97.81 110 ALA A N 1
ATOM 827 C CA . ALA A 1 110 ? -13.471 -5.596 30.388 1.00 97.81 110 ALA A CA 1
ATOM 828 C C . ALA A 1 110 ? -13.729 -5.902 28.903 1.00 97.81 110 ALA A C 1
ATOM 830 O O . ALA A 1 110 ? -12.850 -5.721 28.056 1.00 97.81 110 ALA A O 1
ATOM 831 N N . ARG A 1 111 ? -14.946 -6.334 28.553 1.00 97.69 111 ARG A N 1
ATOM 832 C CA . ARG A 1 111 ? -15.357 -6.558 27.163 1.00 97.69 111 ARG A CA 1
ATOM 833 C C . ARG A 1 111 ? -15.385 -5.262 26.354 1.00 97.69 111 ARG A C 1
ATOM 835 O O . ARG A 1 111 ? -14.923 -5.274 25.213 1.00 97.69 111 ARG A O 1
ATOM 842 N N . TRP A 1 112 ? -15.913 -4.179 26.915 1.00 98.50 112 TRP A N 1
ATOM 843 C CA . TRP A 1 112 ? -15.929 -2.872 26.263 1.00 98.50 112 TRP A CA 1
ATOM 844 C C . TRP A 1 112 ? -14.508 -2.348 26.033 1.00 98.50 112 TRP A C 1
AT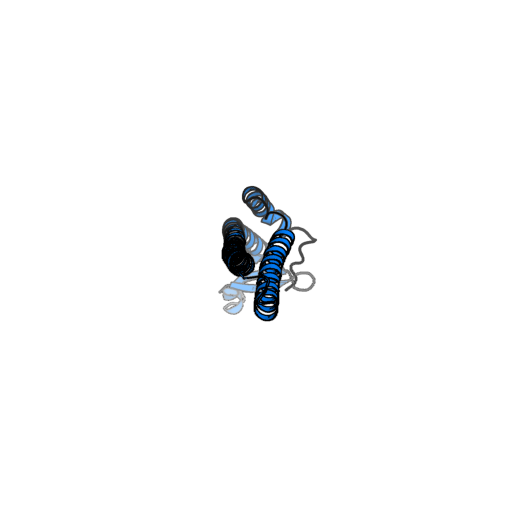OM 846 O O . TRP A 1 112 ? -14.174 -1.987 24.906 1.00 98.50 112 TRP A O 1
ATOM 856 N N . ASN A 1 113 ? -13.634 -2.443 27.036 1.00 98.31 113 ASN A N 1
ATOM 857 C CA . ASN A 1 113 ? -12.223 -2.069 26.927 1.00 98.31 113 ASN A CA 1
ATOM 858 C C . ASN A 1 113 ? -11.492 -2.863 25.835 1.00 98.31 113 ASN A C 1
ATOM 860 O O . ASN A 1 113 ? -10.754 -2.281 25.041 1.00 98.31 113 ASN A O 1
ATOM 864 N N . ARG A 1 114 ? -11.738 -4.178 25.725 1.00 98.50 114 ARG A N 1
ATOM 865 C CA . ARG A 1 114 ? -11.197 -4.998 24.622 1.00 98.50 114 ARG A CA 1
ATOM 866 C C . ARG A 1 114 ? -11.690 -4.522 23.251 1.00 98.50 114 ARG A C 1
ATOM 868 O O . ARG A 1 114 ? -10.906 -4.479 22.307 1.00 98.50 114 ARG A O 1
ATOM 875 N N . ALA A 1 115 ? -12.964 -4.150 23.132 1.00 98.25 115 ALA A N 1
ATOM 876 C CA . ALA A 1 115 ? -13.520 -3.643 21.878 1.00 98.25 115 ALA A CA 1
ATOM 877 C C . ALA A 1 115 ? -12.953 -2.260 21.499 1.00 98.25 115 ALA A C 1
ATOM 879 O O . ALA A 1 115 ? -12.658 -2.026 20.329 1.00 98.25 115 ALA A O 1
ATOM 880 N N . LEU A 1 116 ? -12.739 -1.373 22.479 1.00 98.62 116 LEU A N 1
ATOM 881 C CA . LEU A 1 116 ? -12.070 -0.083 22.274 1.00 98.62 116 LEU A CA 1
ATOM 882 C C . LEU A 1 116 ? -10.615 -0.258 21.831 1.00 98.62 116 LEU A C 1
ATOM 884 O O . LEU A 1 116 ? -10.191 0.386 20.873 1.00 98.62 1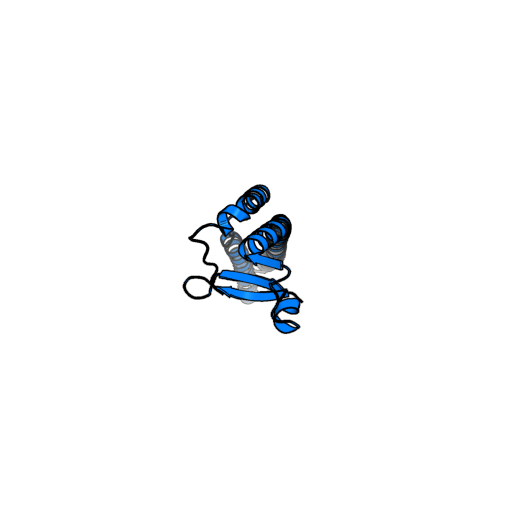16 LEU A O 1
ATOM 888 N N . ALA A 1 117 ? -9.870 -1.153 22.486 1.00 98.56 117 ALA A N 1
ATOM 889 C CA . ALA A 1 117 ? -8.495 -1.464 22.106 1.00 98.56 117 ALA A CA 1
ATOM 890 C C . ALA A 1 117 ? -8.422 -1.965 20.657 1.00 98.56 117 ALA A C 1
ATOM 892 O O . ALA A 1 117 ? -7.610 -1.478 19.877 1.00 98.56 117 ALA A O 1
ATOM 893 N N . HIS A 1 118 ? -9.334 -2.857 20.261 1.00 98.44 118 HIS A N 1
ATOM 894 C CA . HIS A 1 118 ? -9.395 -3.342 18.887 1.00 98.44 118 HIS A CA 1
ATOM 895 C C . HIS A 1 118 ? -9.705 -2.229 17.870 1.00 98.44 118 HIS A C 1
ATOM 897 O O . HIS A 1 118 ? -9.066 -2.160 16.822 1.00 98.44 118 HIS A O 1
ATOM 903 N N . ALA A 1 119 ? -10.643 -1.324 18.171 1.00 98.56 119 ALA A N 1
ATOM 904 C CA . ALA A 1 119 ? -10.922 -0.181 17.299 1.00 98.56 119 ALA A CA 1
ATOM 905 C C . ALA A 1 119 ? -9.687 0.723 17.126 1.00 98.56 119 ALA A C 1
ATOM 907 O O . ALA A 1 119 ? -9.373 1.123 16.004 1.00 98.56 119 ALA A O 1
ATOM 908 N N . ALA A 1 120 ? -8.947 0.977 18.211 1.00 98.44 120 ALA A N 1
ATOM 909 C CA . ALA A 1 120 ? -7.705 1.746 18.175 1.00 98.44 120 ALA A CA 1
ATOM 910 C C . ALA A 1 120 ? -6.599 1.043 17.362 1.00 98.44 120 ALA A C 1
ATOM 912 O O . ALA A 1 120 ? -5.875 1.695 16.610 1.00 98.44 120 ALA A O 1
ATOM 913 N N . GLU A 1 121 ? -6.484 -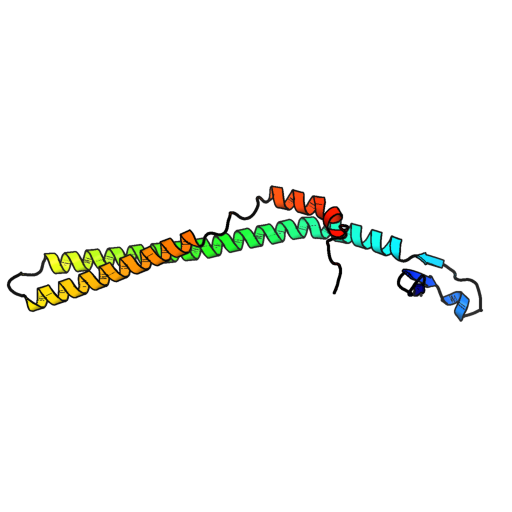0.285 17.451 1.00 98.44 121 GLU A N 1
ATOM 914 C CA . GLU A 1 121 ? -5.542 -1.064 16.636 1.00 98.44 121 GLU A CA 1
ATOM 915 C C . GLU A 1 121 ? -5.827 -0.934 15.135 1.00 98.44 121 GLU A C 1
ATOM 917 O O . GLU A 1 121 ? -4.899 -0.783 14.337 1.00 98.44 121 GLU A O 1
ATOM 922 N N . VAL A 1 122 ? -7.099 -0.999 14.727 1.00 98.25 122 VAL A N 1
ATOM 923 C CA . VAL A 1 122 ? -7.470 -0.859 13.310 1.00 98.25 122 VAL A CA 1
ATOM 924 C C . VAL A 1 122 ? -7.215 0.569 12.818 1.00 98.25 122 VAL A C 1
ATOM 926 O O . VAL A 1 122 ? -6.676 0.757 11.728 1.00 98.25 122 VAL A O 1
ATOM 929 N N . GLU A 1 123 ? -7.515 1.580 13.632 1.00 98.25 123 GLU A N 1
ATOM 930 C CA . GLU A 1 123 ? -7.224 2.983 13.314 1.00 98.25 123 GLU A CA 1
ATOM 931 C C . GLU A 1 123 ? -5.714 3.252 13.176 1.00 98.25 123 GLU A C 1
ATOM 933 O O . GLU A 1 123 ? -5.277 3.940 12.247 1.00 98.25 123 GLU A O 1
ATOM 938 N N . ALA A 1 124 ? -4.892 2.631 14.027 1.00 98.06 124 ALA A N 1
ATOM 939 C CA . ALA A 1 124 ? -3.438 2.680 13.903 1.00 98.06 124 ALA A CA 1
ATOM 940 C C . ALA A 1 124 ? -2.951 2.027 12.597 1.00 98.06 124 ALA A C 1
ATOM 942 O O . ALA A 1 124 ? -2.085 2.586 11.923 1.00 98.06 124 ALA A O 1
ATOM 943 N N . LYS A 1 125 ? -3.536 0.891 12.186 1.00 97.44 125 LYS A N 1
ATOM 944 C CA . LYS A 1 125 ? -3.215 0.245 10.898 1.00 97.44 125 LYS A CA 1
ATOM 945 C C . LYS A 1 125 ? -3.539 1.142 9.705 1.00 97.44 125 LYS A C 1
ATOM 947 O O . LYS A 1 125 ? -2.732 1.207 8.782 1.00 97.44 125 LYS A O 1
ATOM 952 N N . ILE A 1 126 ? -4.671 1.850 9.728 1.00 97.38 126 ILE A N 1
ATOM 953 C CA . ILE A 1 126 ? -5.022 2.833 8.688 1.00 97.38 126 ILE A CA 1
ATOM 954 C C . ILE A 1 126 ? -3.991 3.959 8.665 1.00 97.38 126 ILE A C 1
ATOM 956 O O . ILE A 1 126 ? -3.433 4.255 7.615 1.00 97.38 126 ILE A O 1
ATOM 960 N N . THR A 1 127 ? -3.664 4.520 9.830 1.00 96.81 127 THR A N 1
ATOM 961 C CA . THR A 1 127 ? -2.677 5.603 9.939 1.00 96.81 127 THR A CA 1
ATOM 962 C C . THR A 1 127 ? -1.310 5.179 9.398 1.00 96.81 127 THR A C 1
ATOM 964 O O . THR A 1 127 ? -0.679 5.926 8.656 1.00 96.81 127 THR A O 1
ATOM 967 N N . MET A 1 128 ? -0.853 3.966 9.721 1.00 95.50 128 MET A N 1
ATOM 968 C CA . MET A 1 128 ? 0.395 3.413 9.186 1.00 95.50 128 MET A CA 1
ATOM 969 C C . MET A 1 128 ? 0.329 3.187 7.673 1.00 95.50 128 MET A C 1
ATOM 971 O O . MET A 1 128 ? 1.291 3.491 6.970 1.00 95.50 128 MET A O 1
ATOM 975 N N . HIS A 1 129 ? -0.792 2.669 7.166 1.00 94.25 129 HIS A N 1
ATOM 976 C CA . HIS A 1 129 ? -1.007 2.461 5.733 1.00 94.25 129 HIS A CA 1
ATOM 977 C C . HIS A 1 129 ? -0.999 3.780 4.959 1.00 94.25 129 HIS A C 1
ATOM 979 O O . HIS A 1 129 ? -0.397 3.859 3.890 1.00 94.25 129 HIS A O 1
ATOM 985 N N . ASP A 1 130 ? -1.609 4.827 5.506 1.00 92.25 130 ASP A N 1
ATOM 986 C CA . ASP A 1 130 ? -1.633 6.164 4.912 1.00 92.25 130 ASP A CA 1
ATOM 987 C C . ASP A 1 130 ? -0.260 6.850 5.026 1.00 92.25 130 ASP A C 1
ATOM 989 O O . ASP A 1 130 ? 0.217 7.458 4.070 1.00 92.25 130 ASP A O 1
ATOM 993 N N . ALA A 1 131 ? 0.454 6.684 6.141 1.00 91.81 131 ALA A N 1
ATOM 994 C CA . ALA A 1 131 ? 1.817 7.196 6.295 1.00 91.81 131 ALA A CA 1
ATOM 995 C C . ALA A 1 131 ? 2.813 6.517 5.339 1.00 91.81 131 ALA A C 1
ATOM 997 O O . ALA A 1 131 ? 3.745 7.156 4.854 1.00 91.81 131 ALA A O 1
ATOM 998 N N . ALA A 1 132 ? 2.594 5.243 5.008 1.00 88.75 132 ALA A N 1
ATOM 999 C CA . ALA A 1 132 ? 3.390 4.507 4.031 1.00 88.75 132 ALA A CA 1
ATOM 1000 C C . ALA A 1 132 ? 3.109 4.925 2.572 1.00 88.75 132 ALA A C 1
ATOM 1002 O O . ALA A 1 132 ? 3.547 4.235 1.653 1.00 88.75 132 ALA A O 1
ATOM 1003 N N . MET A 1 133 ? 2.380 6.028 2.319 1.00 77.00 133 MET A N 1
ATOM 1004 C CA . MET A 1 133 ? 2.212 6.576 0.969 1.00 77.00 133 MET A CA 1
ATOM 1005 C C . MET A 1 133 ? 3.572 6.883 0.326 1.00 77.00 133 MET A C 1
ATOM 1007 O O . MET A 1 133 ? 4.231 7.831 0.753 1.00 77.00 133 MET A O 1
ATOM 1011 N N . PRO A 1 134 ? 3.983 6.167 -0.744 1.00 67.75 134 PRO A N 1
ATOM 1012 C CA . PRO A 1 134 ? 5.063 6.670 -1.567 1.00 67.75 134 PRO A CA 1
ATOM 1013 C C . PRO A 1 134 ? 4.597 7.960 -2.246 1.00 67.75 134 PRO A C 1
ATOM 1015 O O . PRO A 1 134 ? 3.395 8.168 -2.466 1.00 67.75 134 PRO A O 1
ATOM 1018 N N . ALA A 1 135 ? 5.562 8.822 -2.573 1.00 67.38 135 ALA A N 1
ATOM 1019 C CA . ALA A 1 135 ? 5.309 10.038 -3.330 1.00 67.38 135 ALA A CA 1
ATOM 1020 C C . ALA A 1 135 ? 4.467 9.720 -4.581 1.00 67.38 135 ALA A C 1
ATOM 1022 O O . ALA A 1 135 ? 4.634 8.641 -5.166 1.00 67.38 135 ALA A O 1
ATOM 1023 N N . PRO A 1 136 ? 3.553 10.620 -4.986 1.00 63.78 136 PRO A N 1
ATOM 1024 C CA . PRO A 1 136 ? 2.715 10.387 -6.148 1.00 63.78 136 PRO A CA 1
ATOM 1025 C C . PRO A 1 136 ? 3.580 9.989 -7.343 1.00 63.78 136 PRO A C 1
ATOM 1027 O O . PRO A 1 136 ? 4.533 10.687 -7.691 1.00 63.78 136 PRO A O 1
ATOM 1030 N N . LEU A 1 137 ? 3.249 8.839 -7.943 1.00 62.59 137 LEU A N 1
ATOM 1031 C CA . LEU A 1 137 ? 3.875 8.383 -9.181 1.00 62.59 137 LEU A CA 1
ATOM 1032 C C . LEU A 1 137 ? 3.804 9.510 -10.209 1.00 62.59 137 LEU A C 1
ATOM 1034 O O . LEU A 1 137 ? 2.762 10.161 -10.336 1.00 62.59 137 LEU A O 1
ATOM 1038 N N . ALA A 1 138 ? 4.931 9.725 -10.887 1.00 64.31 138 ALA A N 1
ATOM 1039 C CA . ALA A 1 138 ? 5.118 10.805 -11.838 1.00 64.31 138 ALA A CA 1
ATOM 1040 C C . ALA A 1 138 ? 3.960 10.848 -12.851 1.00 64.31 138 ALA A C 1
ATOM 1042 O O . ALA A 1 138 ? 3.477 9.808 -13.303 1.00 64.31 138 ALA A O 1
ATOM 1043 N N . ASP A 1 139 ? 3.500 12.059 -13.167 1.00 70.56 139 ASP A N 1
ATOM 1044 C CA . ASP A 1 139 ? 2.404 12.314 -14.105 1.00 70.56 139 ASP A CA 1
ATOM 1045 C C . ASP A 1 139 ? 2.652 11.576 -15.437 1.00 70.56 139 ASP A C 1
ATOM 1047 O O . ASP A 1 139 ? 3.773 11.644 -15.951 1.00 70.56 139 ASP A O 1
ATOM 1051 N N . PRO A 1 140 ? 1.661 10.888 -16.033 1.00 68.56 140 PRO A N 1
ATOM 1052 C CA . PRO A 1 140 ? 1.781 10.305 -17.369 1.00 68.56 140 PRO A CA 1
ATOM 1053 C C . PRO A 1 140 ? 2.424 11.227 -18.417 1.00 68.56 140 PRO A C 1
ATOM 1055 O O . PRO A 1 140 ? 3.187 10.752 -19.260 1.00 68.56 140 PRO A O 1
ATOM 1058 N N . ALA A 1 141 ? 2.207 12.546 -18.340 1.00 73.56 141 ALA A N 1
ATOM 1059 C CA . ALA A 1 141 ? 2.885 13.494 -19.226 1.00 73.56 141 ALA A CA 1
ATOM 1060 C C . ALA A 1 141 ? 4.414 13.512 -19.022 1.00 73.56 141 ALA A C 1
ATOM 1062 O O . ALA A 1 141 ? 5.176 13.571 -19.988 1.00 73.56 141 ALA A O 1
ATOM 1063 N N . SER A 1 142 ? 4.885 13.390 -17.778 1.00 78.69 142 SER A N 1
ATOM 1064 C CA . SER A 1 142 ? 6.313 13.286 -17.455 1.00 78.69 142 SER A CA 1
ATOM 1065 C C . SER A 1 142 ? 6.935 11.972 -17.942 1.00 78.69 142 SER A C 1
ATOM 1067 O O . SER A 1 142 ? 8.071 11.980 -18.420 1.00 78.69 142 SER A O 1
ATOM 1069 N N . LEU A 1 143 ? 6.176 10.867 -17.923 1.00 79.38 143 LEU A N 1
ATOM 1070 C CA . LEU A 1 143 ? 6.590 9.594 -18.524 1.00 79.38 143 LEU A CA 1
ATOM 1071 C C . LEU A 1 143 ? 6.707 9.713 -20.049 1.00 79.38 143 LEU A C 1
ATOM 1073 O O . LEU A 1 143 ? 7.660 9.199 -20.628 1.00 79.38 143 LEU A O 1
ATOM 1077 N N . GLY A 1 144 ? 5.796 10.448 -20.693 1.00 80.06 144 GLY A N 1
ATOM 1078 C CA . GLY A 1 144 ? 5.885 10.768 -22.120 1.00 80.06 144 GLY A CA 1
ATOM 1079 C C . GLY A 1 144 ? 7.147 11.562 -22.472 1.00 80.06 144 GLY A C 1
ATOM 1080 O O . GLY A 1 144 ? 7.843 11.234 -23.433 1.00 80.06 144 GLY A O 1
ATOM 1081 N N . VAL A 1 145 ? 7.499 12.562 -21.659 1.00 82.62 145 VAL A N 1
ATOM 1082 C CA . VAL A 1 145 ? 8.741 13.335 -21.833 1.00 82.62 145 VAL A CA 1
ATOM 1083 C C . VAL A 1 145 ? 9.975 12.451 -21.638 1.00 82.62 145 VAL A C 1
ATOM 1085 O O . VAL A 1 145 ? 10.909 12.535 -22.434 1.00 82.62 145 VAL A O 1
ATOM 1088 N N . LEU A 1 146 ? 9.981 11.571 -20.635 1.00 79.81 146 LEU A N 1
ATOM 1089 C CA . LEU A 1 146 ? 11.053 10.589 -20.436 1.00 79.81 146 LEU A CA 1
ATOM 1090 C C . LEU A 1 146 ? 11.193 9.656 -21.643 1.00 79.81 146 LEU A C 1
ATOM 1092 O O . LEU A 1 146 ? 12.300 9.474 -22.142 1.00 79.81 146 LEU A O 1
ATOM 1096 N N . ALA A 1 147 ? 10.081 9.141 -22.167 1.00 81.94 147 ALA A N 1
ATOM 1097 C CA . ALA A 1 147 ? 10.084 8.285 -23.347 1.00 81.94 147 ALA A CA 1
ATOM 1098 C C . ALA A 1 147 ? 10.579 9.015 -24.606 1.00 81.94 147 ALA A C 1
ATOM 1100 O O . ALA A 1 147 ? 11.346 8.446 -25.375 1.00 81.94 147 ALA A O 1
ATOM 1101 N N . SER A 1 148 ? 10.236 10.295 -24.790 1.00 81.12 148 SER A N 1
ATOM 1102 C CA . SER A 1 148 ? 10.780 11.098 -25.901 1.00 81.12 148 SER A CA 1
ATOM 1103 C C . SER A 1 148 ? 12.289 11.351 -25.794 1.00 81.12 148 SER A C 1
ATOM 1105 O O . SER A 1 148 ? 12.948 11.598 -26.799 1.00 81.12 148 SER A O 1
ATOM 1107 N N . LYS A 1 149 ? 12.845 11.266 -24.580 1.00 84.50 149 LYS A N 1
ATOM 1108 C CA . LYS A 1 149 ? 14.278 11.413 -24.295 1.00 84.50 149 LYS A CA 1
ATOM 1109 C C . LYS A 1 149 ? 14.989 10.067 -24.168 1.00 84.50 149 LYS A C 1
ATOM 1111 O O . LYS A 1 149 ? 16.167 10.042 -23.817 1.00 84.50 149 LYS A O 1
ATOM 1116 N N . LEU A 1 150 ? 14.302 8.959 -24.457 1.00 82.88 150 LEU A N 1
ATOM 1117 C CA . LEU A 1 150 ? 14.825 7.611 -24.251 1.00 82.88 150 LEU A CA 1
ATOM 1118 C C . LEU A 1 150 ? 16.130 7.388 -25.018 1.00 82.88 150 LEU A C 1
ATOM 1120 O O . LEU A 1 150 ? 17.076 6.879 -24.433 1.00 82.88 150 LEU A O 1
ATOM 1124 N N . LYS A 1 151 ? 16.221 7.857 -26.270 1.00 83.88 151 LYS A N 1
ATOM 1125 C CA . LYS A 1 151 ? 17.458 7.800 -27.066 1.00 83.88 151 LYS A CA 1
ATOM 1126 C C . LYS A 1 151 ? 18.613 8.548 -26.396 1.00 83.88 151 LYS A C 1
ATOM 1128 O O . LYS A 1 151 ? 19.710 8.026 -26.293 1.00 83.88 151 LYS A O 1
ATOM 1133 N N . THR A 1 152 ? 18.356 9.744 -25.869 1.00 85.44 152 THR A N 1
ATOM 1134 C CA . THR A 1 152 ? 19.375 10.546 -25.175 1.00 85.44 152 THR A CA 1
ATOM 1135 C C . THR A 1 152 ? 19.889 9.866 -23.908 1.00 85.44 152 THR A C 1
ATOM 1137 O O . THR A 1 152 ? 21.065 9.990 -23.589 1.00 85.44 152 THR A O 1
ATOM 1140 N N . VAL A 1 153 ? 19.017 9.167 -23.177 1.00 84.44 153 VAL A N 1
ATOM 1141 C CA . VAL A 1 153 ? 19.422 8.379 -22.005 1.00 84.44 153 VAL A CA 1
ATOM 1142 C C . VAL A 1 153 ? 20.176 7.127 -22.441 1.00 84.44 153 VAL A C 1
ATOM 1144 O O . VAL A 1 153 ? 21.208 6.822 -21.860 1.00 84.44 153 VAL A O 1
ATOM 1147 N N . TRP A 1 154 ? 19.699 6.433 -23.471 1.00 84.31 154 TRP A N 1
ATOM 1148 C CA . TRP A 1 154 ? 20.340 5.240 -24.022 1.00 84.31 154 TRP A CA 1
ATOM 1149 C C . TRP A 1 154 ? 21.778 5.510 -24.485 1.00 84.31 154 TRP A C 1
ATOM 1151 O O . TRP A 1 154 ? 22.677 4.739 -24.174 1.00 84.31 154 TRP A O 1
ATOM 1161 N N . ASP A 1 155 ? 22.007 6.660 -25.119 1.00 84.69 155 ASP A N 1
ATOM 1162 C CA . ASP A 1 155 ? 23.323 7.089 -25.608 1.00 84.69 155 ASP A CA 1
ATOM 1163 C C . ASP A 1 155 ? 24.226 7.703 -24.526 1.00 84.69 155 ASP A C 1
ATOM 1165 O O . ASP A 1 155 ? 25.381 8.047 -24.796 1.00 84.69 155 ASP A O 1
ATOM 1169 N N . ALA A 1 156 ? 23.714 7.926 -23.312 1.00 85.81 156 ALA A N 1
ATOM 1170 C CA . ALA A 1 156 ? 24.485 8.594 -22.276 1.00 85.81 156 ALA A CA 1
ATOM 1171 C C . ALA A 1 156 ? 25.635 7.686 -21.798 1.00 85.81 156 ALA A C 1
ATOM 1173 O O . ALA A 1 156 ? 25.397 6.531 -21.459 1.00 85.81 156 ALA A O 1
ATOM 1174 N N . PRO A 1 157 ? 26.870 8.201 -21.648 1.00 77.69 157 PRO A N 1
ATOM 1175 C CA . PRO A 1 157 ? 28.019 7.404 -21.199 1.00 77.69 157 PRO A CA 1
ATOM 1176 C C . PRO A 1 157 ? 27.890 6.901 -19.751 1.00 77.69 157 PRO A C 1
ATOM 1178 O O . PRO A 1 157 ? 28.688 6.086 -19.302 1.00 77.69 157 PRO A O 1
ATOM 1181 N N . THR A 1 158 ? 26.909 7.412 -19.003 1.00 80.00 158 THR A N 1
ATOM 1182 C CA . THR A 1 158 ? 26.539 6.953 -17.657 1.00 80.00 158 THR A CA 1
ATOM 1183 C C . THR A 1 158 ? 25.555 5.785 -17.671 1.00 80.00 158 THR A C 1
ATOM 1185 O O . THR A 1 158 ? 25.282 5.211 -16.619 1.00 80.00 158 THR A O 1
ATOM 1188 N N . THR A 1 159 ? 24.969 5.482 -18.827 1.00 74.31 159 THR A N 1
ATOM 1189 C CA . THR A 1 159 ? 24.054 4.360 -19.008 1.00 74.31 159 THR A CA 1
ATOM 1190 C C . THR A 1 159 ? 24.903 3.137 -19.288 1.00 74.31 159 THR A C 1
ATOM 1192 O O . THR A 1 159 ? 25.416 2.948 -20.387 1.00 74.31 159 THR A O 1
ATOM 1195 N N . ASP A 1 160 ? 25.120 2.349 -18.241 1.00 60.09 160 ASP A N 1
ATOM 1196 C CA . ASP A 1 160 ? 25.935 1.150 -18.333 1.00 60.09 160 ASP A CA 1
ATOM 1197 C C . ASP A 1 160 ? 25.196 0.104 -19.182 1.00 60.09 160 ASP A C 1
ATOM 1199 O O . ASP A 1 160 ? 24.122 -0.372 -18.812 1.00 60.09 160 ASP A O 1
ATOM 1203 N N . ALA A 1 161 ? 25.751 -0.219 -20.349 1.00 56.53 161 ALA A N 1
ATOM 1204 C CA . ALA A 1 161 ? 25.230 -1.230 -21.269 1.00 56.53 161 ALA A CA 1
ATOM 1205 C C . ALA A 1 161 ? 25.843 -2.617 -20.990 1.00 56.53 161 ALA A C 1
ATOM 1207 O O . ALA A 1 161 ? 26.049 -3.410 -21.911 1.00 56.53 161 ALA A O 1
ATOM 1208 N N . SER A 1 162 ? 26.203 -2.890 -19.734 1.00 33.94 162 SER A N 1
ATOM 1209 C CA . SER A 1 162 ? 26.856 -4.142 -19.354 1.00 33.94 162 SER A CA 1
ATOM 1210 C C . SER A 1 162 ? 25.817 -5.248 -19.081 1.00 33.94 162 SER A C 1
ATOM 1212 O O . SER A 1 162 ? 24.814 -4.971 -18.419 1.00 33.94 162 SER A O 1
ATOM 1214 N N . PRO A 1 163 ? 26.012 -6.473 -19.610 1.00 44.91 163 PRO A N 1
ATOM 1215 C CA . PRO A 1 163 ? 25.109 -7.615 -19.425 1.00 44.91 163 PRO A CA 1
ATOM 1216 C C . PRO A 1 163 ? 25.119 -8.210 -18.009 1.00 44.91 163 PRO A C 1
ATOM 1218 O O . PRO A 1 163 ? 26.140 -8.079 -17.297 1.00 44.91 163 PRO A O 1
#

Sequence (163 aa):
KLTLRYSGMENHIPRYSCSRAWMDNGGAHCIAFGGLRVDDAIEEALLGVVGPGAVVAASAAAQGARERRDQVRDALSRDLEAARYAADRAFRQYDAADPANRLVASELEARWNRALAHAAEVEAKITMHDAAMPAPLADPASLGVLASKLKTVWDAPTTDASP

Secondary structure (DSSP, 8-state):
-EEEEEESGGG-EEEEEE-HHHHHHSPPPS-EEESHHHHHHHHHHHHHHHHHHHHHHHHHHHHHHHHHHHHHHHHHHHHHHHHHHHHHHHHHHHHTS-TT-HHHHHHHHHHHHHHHHHHHHHHHHHHHHHHT-PPPPPPHHHHHHHHHTHHHHHT-TTS----

Foldseek 3Di:
DWDWFFDDDVRPWIKIWACVCCVPPVDDTPDIDTCVVVVVVVVVVVLVVVLVVVLVVLVVVLVVVVVVLVVVLVVLVVQLVVLVVQLVVLVVVLVPDDVVPVVSNVVSVVSSVVSVVSSVVSVVVSVVSVVPDDDRDDDSVVSSVCSVCVVVLVPDPPNDPDD

pLDDT: mean 86.98, std 10.69, range [33.94, 98.69]

Radius of gyration: 34.37 Å; chains: 1; bounding box: 69×35×99 Å

InterPro domains:
  IPR050639 Site-specific recombinase resolvase [PTHR30461] (8-158)

Organism: NCBI:txid1761772